Protein AF-A0A3A9FKF3-F1 (afdb_monomer)

Structure (mmCIF, N/CA/C/O backbone):
data_AF-A0A3A9FKF3-F1
#
_entry.id   AF-A0A3A9FKF3-F1
#
loop_
_atom_site.group_PDB
_atom_site.id
_atom_site.type_symbol
_atom_site.label_atom_id
_atom_site.label_alt_id
_atom_site.label_comp_id
_atom_site.label_asym_id
_atom_site.label_entity_id
_atom_site.label_seq_id
_atom_site.pdbx_PDB_ins_code
_atom_site.Cartn_x
_atom_site.Cartn_y
_atom_site.Cartn_z
_atom_site.occupancy
_atom_site.B_iso_or_equiv
_atom_site.auth_seq_id
_atom_site.auth_comp_id
_atom_site.auth_asym_id
_atom_site.auth_atom_id
_atom_site.pdbx_PDB_model_num
ATOM 1 N N . MET A 1 1 ? -1.493 -16.796 18.893 1.00 40.72 1 MET A N 1
ATOM 2 C CA . MET A 1 1 ? -1.420 -15.425 18.338 1.00 40.72 1 MET A CA 1
ATOM 3 C C . MET A 1 1 ? -0.941 -15.543 16.900 1.00 40.72 1 MET A C 1
ATOM 5 O O . MET A 1 1 ? 0.205 -15.925 16.710 1.00 40.72 1 MET A O 1
ATOM 9 N N . ARG A 1 2 ? -1.806 -15.324 15.900 1.00 45.97 2 ARG A N 1
ATOM 10 C CA . ARG A 1 2 ? -1.369 -15.277 14.492 1.00 45.97 2 ARG A CA 1
ATOM 11 C C . ARG A 1 2 ? -0.537 -14.011 14.318 1.00 45.97 2 ARG A C 1
ATOM 13 O O . ARG A 1 2 ? -1.002 -12.920 14.646 1.00 45.97 2 ARG A O 1
ATOM 20 N N . THR A 1 3 ? 0.733 -14.172 13.977 1.00 48.72 3 THR A N 1
ATOM 21 C CA . THR A 1 3 ? 1.723 -13.094 14.020 1.00 48.72 3 THR A CA 1
ATOM 22 C C . THR A 1 3 ? 1.477 -12.097 12.892 1.00 48.72 3 THR A C 1
ATOM 24 O O . THR A 1 3 ? 1.024 -12.459 11.809 1.00 48.72 3 THR A O 1
ATOM 27 N N . ALA A 1 4 ? 1.839 -10.830 13.124 1.00 55.78 4 ALA A N 1
ATOM 28 C CA . ALA A 1 4 ? 1.794 -9.744 12.136 1.00 55.78 4 ALA A CA 1
ATOM 29 C C . ALA A 1 4 ? 2.476 -10.084 10.783 1.00 55.78 4 ALA A C 1
ATOM 31 O O . ALA A 1 4 ? 2.303 -9.417 9.770 1.00 55.78 4 ALA A O 1
ATOM 32 N N . LYS A 1 5 ? 3.297 -11.134 10.789 1.00 54.75 5 LYS A N 1
ATOM 33 C CA . LYS A 1 5 ? 4.161 -11.558 9.698 1.00 54.75 5 LYS A CA 1
ATOM 34 C C . LYS A 1 5 ? 3.441 -12.405 8.642 1.00 54.75 5 LYS A C 1
ATOM 36 O O . LYS A 1 5 ? 3.801 -12.322 7.475 1.00 54.75 5 LYS A O 1
ATOM 41 N N . GLU A 1 6 ? 2.428 -13.188 9.024 1.00 64.94 6 GLU A N 1
ATOM 42 C CA . GLU A 1 6 ? 1.801 -14.176 8.124 1.00 64.94 6 GLU A CA 1
ATOM 43 C C . GLU A 1 6 ? 0.931 -13.527 7.040 1.00 64.94 6 GLU A C 1
ATOM 45 O O . GLU A 1 6 ? 0.933 -13.956 5.888 1.00 64.94 6 GLU A O 1
ATOM 50 N N . TRP A 1 7 ? 0.203 -12.462 7.379 1.00 72.75 7 TRP A N 1
ATOM 51 C CA . TRP A 1 7 ? -0.658 -11.774 6.413 1.00 72.75 7 TRP A CA 1
ATOM 52 C C . TRP A 1 7 ? 0.134 -10.928 5.426 1.00 72.75 7 TRP A C 1
ATOM 54 O O . TRP A 1 7 ? -0.280 -10.808 4.278 1.00 72.75 7 TRP A O 1
ATOM 64 N N . LYS A 1 8 ? 1.286 -10.392 5.837 1.00 75.88 8 LYS A N 1
ATOM 65 C CA . LYS A 1 8 ? 2.133 -9.584 4.960 1.00 75.88 8 LYS A CA 1
ATOM 66 C C . LYS A 1 8 ? 2.614 -10.377 3.748 1.00 75.88 8 LYS A C 1
ATOM 68 O O . LYS A 1 8 ? 2.475 -9.890 2.632 1.00 75.88 8 LYS A O 1
ATOM 73 N N . GLU A 1 9 ? 3.123 -11.592 3.953 1.00 81.31 9 GLU A N 1
ATOM 74 C CA . GLU A 1 9 ? 3.604 -12.415 2.836 1.00 81.31 9 GLU A CA 1
ATOM 75 C C . GLU A 1 9 ? 2.449 -12.853 1.933 1.00 81.31 9 GLU A C 1
ATOM 77 O O . GLU A 1 9 ? 2.539 -12.751 0.714 1.00 81.31 9 GLU A O 1
ATOM 82 N N . LYS A 1 10 ? 1.315 -13.242 2.528 1.00 84.44 10 LYS A N 1
ATOM 83 C CA . LYS A 1 10 ? 0.116 -13.606 1.768 1.00 84.44 10 LYS A CA 1
ATOM 84 C C . LYS A 1 10 ? -0.383 -12.452 0.896 1.00 84.44 10 LYS A C 1
ATOM 86 O O . LYS A 1 10 ? -0.703 -12.657 -0.266 1.00 84.44 10 LYS A O 1
ATOM 91 N N . TRP A 1 11 ? -0.456 -11.245 1.450 1.00 86.88 11 TRP A N 1
ATOM 92 C CA . TRP A 1 11 ? -0.938 -10.076 0.713 1.00 86.88 11 TRP A CA 1
ATOM 93 C C . TRP A 1 11 ? 0.064 -9.629 -0.338 1.00 86.88 11 TRP A C 1
ATOM 95 O O . TRP A 1 11 ? -0.342 -9.191 -1.403 1.00 86.88 11 TRP A O 1
ATOM 105 N N . ARG A 1 12 ? 1.362 -9.767 -0.068 1.00 85.81 12 ARG A N 1
ATOM 106 C CA . ARG A 1 12 ? 2.406 -9.517 -1.059 1.00 85.81 12 ARG A CA 1
ATOM 107 C C . ARG A 1 12 ? 2.259 -10.444 -2.264 1.00 85.81 12 ARG A C 1
ATOM 109 O O . ARG A 1 12 ? 2.284 -9.951 -3.384 1.00 85.81 12 ARG A O 1
ATOM 116 N N . LEU A 1 13 ? 2.081 -11.747 -2.037 1.00 86.19 13 LEU A N 1
ATOM 117 C CA . LEU A 1 13 ? 1.827 -12.709 -3.113 1.00 86.19 13 LEU A CA 1
ATOM 118 C C . LEU A 1 13 ? 0.548 -12.358 -3.878 1.00 86.19 13 LEU A C 1
ATOM 120 O O . LEU A 1 13 ? 0.574 -12.312 -5.097 1.00 86.19 13 LEU A O 1
ATOM 124 N N . GLU A 1 14 ? -0.528 -12.008 -3.172 1.00 88.75 14 GLU A N 1
ATOM 125 C CA . GLU A 1 14 ? -1.793 -11.608 -3.801 1.00 88.75 14 GLU A CA 1
ATOM 126 C C . GLU A 1 14 ? -1.655 -10.324 -4.641 1.00 88.75 14 GLU A C 1
ATOM 128 O O . GLU A 1 14 ? -2.292 -10.202 -5.683 1.00 88.75 14 GLU A O 1
ATOM 133 N N . VAL A 1 15 ? -0.816 -9.366 -4.222 1.00 88.31 15 VAL A N 1
ATOM 134 C CA . VAL A 1 15 ? -0.494 -8.184 -5.038 1.00 88.31 15 VAL A CA 1
ATOM 135 C C . VAL A 1 15 ? 0.258 -8.608 -6.303 1.00 88.31 15 VAL A C 1
ATOM 137 O O . VAL A 1 15 ? -0.131 -8.198 -7.390 1.00 88.31 15 VAL A O 1
ATOM 140 N N . LEU A 1 16 ? 1.294 -9.443 -6.172 1.00 84.94 16 LEU A N 1
ATOM 141 C CA . LEU A 1 16 ? 2.102 -9.909 -7.304 1.00 84.94 16 LEU A CA 1
ATOM 142 C C . LEU A 1 16 ? 1.288 -10.741 -8.304 1.00 84.94 16 LEU A C 1
ATOM 144 O O . LEU A 1 16 ? 1.456 -10.562 -9.499 1.00 84.94 16 LEU A O 1
ATOM 148 N N . GLU A 1 17 ? 0.381 -11.602 -7.835 1.00 86.56 17 GLU A N 1
ATOM 149 C CA . GLU A 1 17 ? -0.522 -12.387 -8.693 1.00 86.56 17 GLU A CA 1
ATOM 150 C C . GLU A 1 17 ? -1.507 -11.514 -9.480 1.00 86.56 17 GLU A C 1
ATOM 152 O O . GLU A 1 17 ? -1.946 -11.896 -10.563 1.00 86.56 17 GLU A O 1
ATOM 157 N N . ARG A 1 18 ? -1.886 -10.352 -8.933 1.00 86.12 18 ARG A N 1
ATOM 158 C CA . ARG A 1 18 ? -2.775 -9.391 -9.604 1.00 86.12 18 ARG A CA 1
ATOM 159 C C . ARG A 1 18 ? -2.033 -8.437 -10.534 1.00 86.12 18 ARG A C 1
ATOM 161 O O . ARG A 1 18 ? -2.683 -7.781 -11.346 1.00 86.12 18 ARG A O 1
ATOM 168 N N . MET A 1 19 ? -0.717 -8.331 -10.394 1.00 84.75 19 MET A N 1
ATOM 169 C CA . MET A 1 19 ? 0.126 -7.501 -11.242 1.00 84.75 19 MET A CA 1
ATOM 170 C C . MET A 1 19 ? 0.573 -8.288 -12.471 1.00 84.75 19 MET A C 1
ATOM 172 O O . MET A 1 19 ? 0.956 -9.452 -12.386 1.00 84.75 19 MET A O 1
ATOM 176 N N . ASP A 1 20 ? 0.576 -7.626 -13.622 1.00 77.94 20 ASP A N 1
ATOM 177 C CA . ASP A 1 20 ? 1.186 -8.179 -14.824 1.00 77.94 20 ASP A CA 1
ATOM 178 C C . ASP A 1 20 ? 2.697 -7.917 -14.793 1.00 77.94 20 ASP A C 1
ATOM 180 O O . ASP A 1 20 ? 3.157 -6.842 -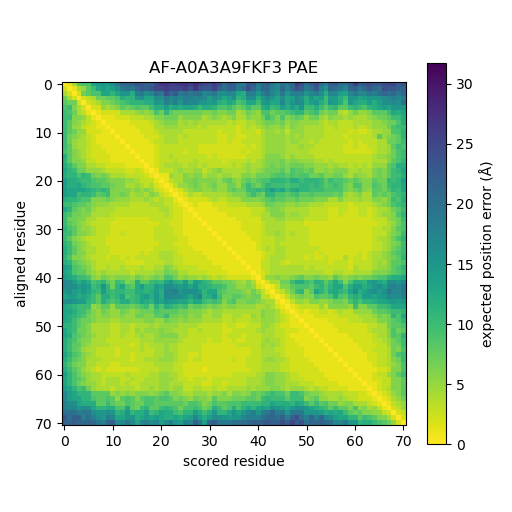15.168 1.00 77.94 20 ASP A O 1
ATOM 184 N N . LEU A 1 21 ? 3.466 -8.897 -14.314 1.00 75.12 21 LEU A N 1
ATOM 185 C CA . LEU A 1 21 ? 4.931 -8.824 -14.233 1.00 75.12 21 LEU A CA 1
ATOM 186 C C . LEU A 1 21 ? 5.627 -9.024 -15.594 1.00 75.12 21 LEU A C 1
ATOM 188 O O . LEU A 1 21 ? 6.853 -9.026 -15.656 1.00 75.12 21 LEU A O 1
ATOM 192 N N . SER A 1 22 ? 4.875 -9.225 -16.685 1.00 77.00 22 SER A N 1
ATOM 193 C CA . SER A 1 22 ? 5.446 -9.301 -18.040 1.00 77.00 22 SER A CA 1
ATOM 194 C C . SER A 1 22 ? 5.789 -7.928 -18.632 1.00 77.00 22 SER A C 1
ATOM 196 O O . SER A 1 22 ? 6.431 -7.848 -19.681 1.00 77.00 22 SER A O 1
ATOM 198 N N . ARG A 1 23 ? 5.379 -6.851 -17.953 1.00 81.06 23 ARG A N 1
ATOM 199 C CA . ARG A 1 23 ? 5.603 -5.454 -18.333 1.00 81.06 23 ARG A CA 1
ATOM 200 C C . ARG A 1 23 ? 6.186 -4.654 -17.172 1.00 81.06 23 ARG A C 1
ATOM 202 O O . ARG A 1 23 ? 6.061 -5.051 -16.017 1.00 81.06 23 ARG A O 1
ATOM 209 N N . ASP A 1 24 ? 6.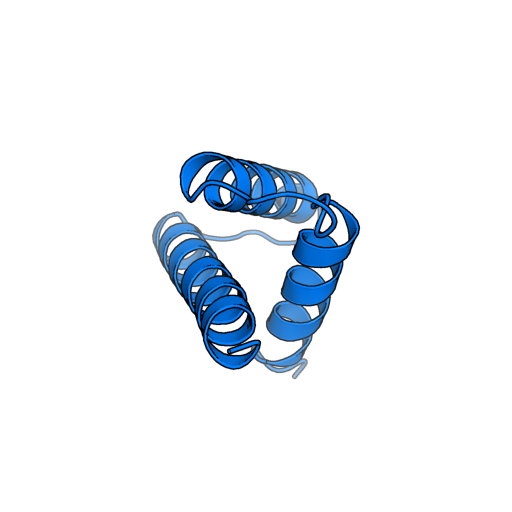729 -3.480 -17.484 1.00 78.81 24 ASP A N 1
ATOM 210 C CA . ASP A 1 24 ? 7.096 -2.501 -16.463 1.00 78.81 24 ASP A CA 1
ATOM 211 C C . ASP A 1 24 ? 5.854 -2.071 -15.687 1.00 78.81 24 ASP A C 1
ATOM 213 O O . ASP A 1 24 ? 4.930 -1.461 -16.238 1.00 78.81 24 ASP A O 1
ATOM 217 N N . VAL A 1 25 ? 5.841 -2.378 -14.391 1.00 83.56 25 VAL A N 1
ATOM 218 C CA . VAL A 1 25 ? 4.760 -1.948 -13.511 1.00 83.56 25 VAL A CA 1
ATOM 219 C C . VAL A 1 25 ? 5.126 -0.617 -12.868 1.00 83.56 25 VAL A C 1
ATOM 221 O O . VAL A 1 25 ? 6.165 -0.465 -12.220 1.00 83.56 25 VAL A O 1
ATOM 224 N N . SER A 1 26 ? 4.263 0.378 -13.062 1.00 86.44 26 SER A N 1
ATOM 225 C CA . SER A 1 26 ? 4.465 1.707 -12.495 1.00 86.44 26 SER A CA 1
ATOM 226 C C . SER A 1 26 ? 4.231 1.705 -10.982 1.00 86.44 26 SER A C 1
ATOM 228 O O . SER A 1 26 ? 3.484 0.889 -10.438 1.00 86.44 26 SER A O 1
ATOM 230 N N . ASP A 1 27 ? 4.831 2.675 -10.288 1.00 87.62 27 ASP A N 1
ATOM 231 C CA . ASP A 1 27 ? 4.583 2.870 -8.854 1.00 87.62 27 ASP A CA 1
ATOM 232 C C . ASP A 1 27 ? 3.102 3.074 -8.540 1.00 87.62 27 ASP A C 1
ATOM 234 O O 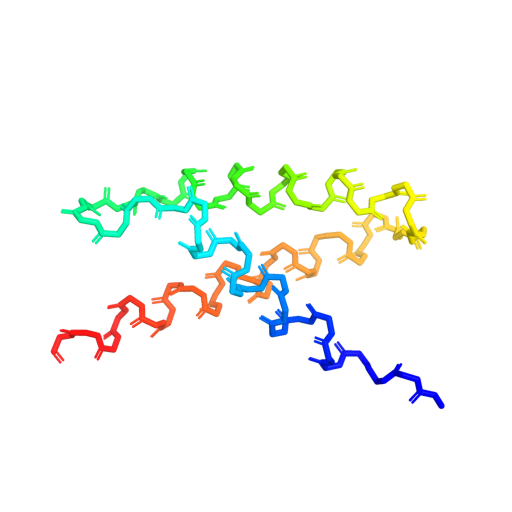. ASP A 1 27 ? 2.604 2.591 -7.523 1.00 87.62 27 ASP A O 1
ATOM 238 N N . GLU A 1 28 ? 2.403 3.792 -9.415 1.00 88.94 28 GLU A N 1
ATOM 239 C CA . GLU A 1 28 ? 0.980 4.074 -9.279 1.00 88.94 28 GLU A CA 1
ATOM 240 C C . GLU A 1 28 ? 0.159 2.786 -9.324 1.00 88.94 28 GLU A C 1
ATOM 242 O O . GLU A 1 28 ? -0.653 2.548 -8.434 1.00 88.94 28 GLU A O 1
ATOM 247 N N . GLU A 1 29 ? 0.445 1.898 -10.273 1.00 88.19 29 GLU A N 1
ATOM 248 C CA . GLU A 1 29 ? -0.276 0.636 -10.427 1.00 88.19 29 GLU A CA 1
ATOM 249 C C . GLU A 1 29 ? -0.037 -0.323 -9.249 1.00 88.19 29 GLU A C 1
ATOM 251 O O . GLU A 1 29 ? -0.973 -0.969 -8.757 1.00 88.19 29 GLU A O 1
ATOM 256 N N . ILE A 1 30 ? 1.191 -0.354 -8.714 1.00 88.88 30 ILE A N 1
ATOM 257 C CA . ILE A 1 30 ? 1.509 -1.076 -7.472 1.00 88.88 30 ILE A CA 1
ATOM 258 C C . ILE A 1 30 ? 0.666 -0.518 -6.319 1.00 88.88 30 ILE A C 1
ATOM 260 O O 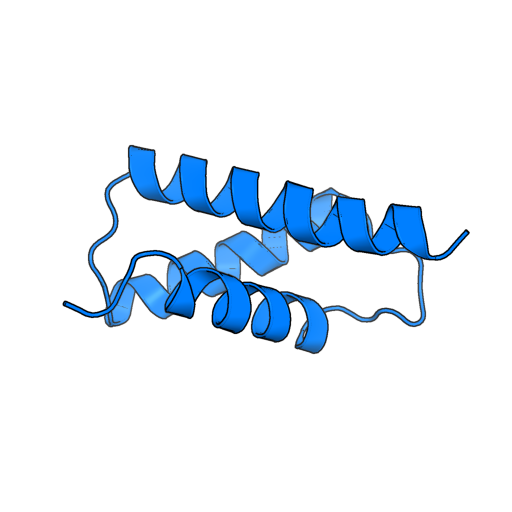. ILE A 1 30 ? 0.034 -1.273 -5.574 1.00 88.88 30 ILE A O 1
ATOM 264 N N . MET A 1 31 ? 0.647 0.809 -6.156 1.00 89.38 31 MET A N 1
ATOM 265 C CA . MET A 1 31 ? -0.094 1.468 -5.081 1.00 89.38 31 MET A CA 1
ATOM 266 C C . MET A 1 31 ? -1.604 1.232 -5.187 1.00 89.38 31 MET A C 1
ATOM 268 O O . MET A 1 31 ? -2.238 0.933 -4.171 1.00 89.38 31 MET A O 1
ATOM 272 N N . GLU A 1 32 ? -2.174 1.308 -6.389 1.00 91.50 32 GLU A N 1
ATOM 273 C CA . GLU A 1 32 ? -3.591 1.032 -6.629 1.00 91.50 32 GLU A CA 1
ATOM 274 C C . GLU A 1 32 ? -3.956 -0.416 -6.297 1.00 91.50 32 GLU A C 1
ATOM 276 O O . GLU A 1 32 ? -4.972 -0.673 -5.642 1.00 91.50 32 GLU A O 1
ATOM 281 N N . THR A 1 33 ? -3.116 -1.371 -6.699 1.00 91.06 33 THR A N 1
ATOM 282 C CA . THR A 1 33 ? -3.343 -2.799 -6.439 1.00 91.06 33 THR A CA 1
ATOM 283 C C . THR A 1 33 ? -3.310 -3.100 -4.941 1.00 91.06 33 THR A C 1
ATOM 285 O O . THR A 1 33 ? -4.205 -3.769 -4.413 1.00 91.06 33 THR A O 1
ATOM 288 N N . ILE A 1 34 ? -2.331 -2.537 -4.226 1.00 90.25 34 ILE A N 1
ATOM 289 C CA . ILE A 1 34 ? -2.242 -2.629 -2.764 1.00 90.25 34 ILE A CA 1
ATOM 290 C C . ILE A 1 34 ? -3.494 -2.039 -2.106 1.00 90.25 34 ILE A C 1
ATOM 292 O O . ILE A 1 34 ? -4.047 -2.639 -1.182 1.00 90.25 34 ILE A O 1
ATOM 296 N N . ASP A 1 35 ? -3.968 -0.883 -2.572 1.00 89.44 35 ASP A N 1
ATOM 297 C CA . ASP A 1 35 ? -5.147 -0.235 -2.002 1.00 89.44 35 ASP A CA 1
ATOM 298 C C . ASP A 1 35 ? -6.428 -1.028 -2.211 1.00 89.44 35 ASP A C 1
ATOM 300 O O . ASP A 1 35 ? -7.235 -1.125 -1.278 1.00 89.44 35 ASP A O 1
ATOM 304 N N . ARG A 1 36 ? -6.590 -1.657 -3.377 1.00 89.69 36 ARG A N 1
ATOM 305 C CA . ARG A 1 36 ? -7.695 -2.588 -3.636 1.00 89.69 36 ARG A CA 1
ATOM 306 C C . ARG A 1 36 ? -7.656 -3.772 -2.677 1.00 89.69 36 ARG A C 1
ATOM 308 O O . ARG A 1 36 ? -8.668 -4.050 -2.037 1.00 89.69 36 ARG A O 1
ATOM 315 N N . ILE A 1 37 ? -6.495 -4.396 -2.477 1.00 88.69 37 ILE A N 1
ATOM 316 C CA . ILE A 1 37 ? -6.358 -5.512 -1.528 1.00 88.69 37 ILE A CA 1
ATOM 317 C C . ILE A 1 37 ? -6.671 -5.055 -0.101 1.00 88.69 37 ILE A C 1
ATOM 319 O O . ILE A 1 37 ? -7.484 -5.680 0.578 1.00 88.69 37 ILE A O 1
ATOM 323 N N . ILE A 1 38 ? -6.119 -3.925 0.356 1.00 85.44 38 ILE A N 1
ATOM 324 C CA . ILE A 1 38 ? -6.430 -3.383 1.687 1.00 85.44 38 ILE A CA 1
ATOM 325 C C . ILE A 1 38 ? -7.941 -3.148 1.829 1.00 85.44 38 ILE A C 1
ATOM 327 O O . ILE A 1 38 ? -8.505 -3.472 2.873 1.00 85.44 38 ILE A O 1
ATOM 331 N N . LEU A 1 39 ? -8.604 -2.585 0.811 1.00 85.25 39 LEU A N 1
ATOM 332 C CA . LEU A 1 39 ? -10.049 -2.332 0.801 1.00 85.25 39 LEU A CA 1
ATOM 333 C C . LEU A 1 39 ? -10.880 -3.614 0.868 1.00 85.25 39 LEU A C 1
ATOM 335 O O . LEU A 1 39 ? -11.834 -3.662 1.644 1.00 85.25 39 LEU A O 1
ATOM 339 N N . GLU A 1 40 ? -10.519 -4.641 0.107 1.00 84.88 40 GLU A N 1
ATOM 340 C CA . GLU A 1 40 ? -11.205 -5.936 0.107 1.00 84.88 40 GLU A CA 1
ATOM 341 C C . GLU A 1 40 ? -11.089 -6.627 1.471 1.00 84.88 40 GLU A C 1
ATOM 343 O O . GLU A 1 40 ? -12.083 -7.102 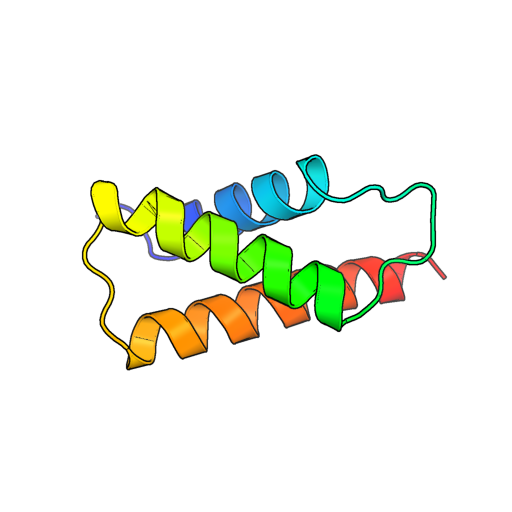2.023 1.00 84.88 40 GLU A O 1
ATOM 348 N N . LYS A 1 41 ? -9.899 -6.583 2.080 1.00 76.25 41 LYS A N 1
ATOM 349 C CA . LYS A 1 41 ? -9.636 -7.201 3.387 1.00 76.25 41 LYS A CA 1
ATOM 350 C C . LYS A 1 41 ? -10.230 -6.422 4.566 1.00 76.25 41 LYS A C 1
ATOM 352 O O . LYS A 1 41 ? -10.355 -6.992 5.649 1.00 76.25 41 LYS A O 1
ATOM 357 N N . LYS A 1 42 ? -10.683 -5.167 4.386 1.00 65.06 42 LYS A N 1
ATOM 358 C CA . LYS A 1 42 ? -11.444 -4.428 5.427 1.00 65.06 42 LYS A CA 1
ATOM 359 C C . LYS A 1 42 ? -12.714 -5.156 5.861 1.00 65.06 42 LYS A C 1
ATOM 361 O O . LYS A 1 42 ? -13.192 -4.897 6.960 1.00 65.06 42 LYS A O 1
ATOM 366 N N . LYS A 1 43 ? -13.274 -6.020 5.006 1.00 63.72 43 LYS A N 1
ATOM 367 C CA . LYS A 1 43 ? -14.452 -6.829 5.347 1.00 63.72 43 LYS A CA 1
ATOM 368 C C . LYS A 1 43 ? -14.131 -7.949 6.344 1.00 63.72 43 LYS A C 1
ATOM 370 O O . LYS A 1 43 ? -15.034 -8.407 7.031 1.00 63.72 43 LYS A O 1
ATOM 375 N N . GLU A 1 44 ? -12.866 -8.354 6.441 1.00 64.12 44 GLU A N 1
ATOM 376 C CA . GLU A 1 44 ? -12.406 -9.442 7.312 1.00 64.12 44 GLU A CA 1
ATOM 377 C C . GLU A 1 44 ? -11.646 -8.928 8.546 1.00 64.12 44 GLU A C 1
ATOM 379 O O . GLU A 1 44 ? -11.668 -9.574 9.592 1.00 64.12 44 GLU A O 1
ATOM 384 N N . VAL A 1 45 ? -10.980 -7.766 8.451 1.00 66.44 45 VAL A N 1
ATOM 385 C CA . VAL A 1 45 ? -10.145 -7.207 9.525 1.00 66.44 45 VAL A CA 1
ATOM 386 C C . VAL A 1 45 ? -10.287 -5.681 9.608 1.00 66.44 45 VAL A C 1
ATOM 388 O O . VAL A 1 45 ? -10.079 -4.951 8.634 1.00 66.44 45 VAL A O 1
ATOM 391 N N . TYR A 1 46 ? -10.594 -5.171 10.805 1.00 70.06 46 TYR A N 1
ATOM 392 C CA . TYR A 1 46 ? -10.610 -3.734 11.077 1.00 70.06 46 TYR A CA 1
ATOM 393 C C . TYR A 1 46 ? -9.183 -3.191 11.203 1.00 70.06 46 TYR A C 1
ATOM 395 O O . TYR A 1 46 ? -8.534 -3.363 12.22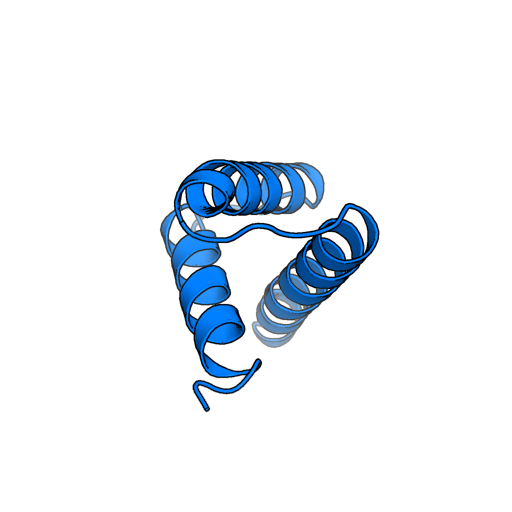7 1.00 70.06 46 TYR A O 1
ATOM 403 N N . PHE A 1 47 ? -8.721 -2.479 10.174 1.00 74.38 47 PHE A N 1
ATOM 404 C CA . PHE A 1 47 ? -7.483 -1.694 10.233 1.00 74.38 47 PHE A CA 1
ATOM 405 C C . PHE A 1 47 ? -7.774 -0.219 10.488 1.00 74.38 47 PHE A C 1
ATOM 407 O O . PHE A 1 47 ? -8.597 0.387 9.785 1.00 74.38 47 PHE A O 1
ATOM 414 N N . THR A 1 48 ? -7.032 0.383 11.411 1.00 83.25 48 THR A N 1
ATOM 415 C CA . THR A 1 48 ? -6.983 1.834 11.605 1.00 83.25 48 THR A CA 1
ATOM 416 C C . THR A 1 48 ? -6.341 2.534 10.401 1.00 83.25 48 THR A C 1
ATOM 418 O O . THR A 1 48 ? -5.629 1.936 9.593 1.00 83.25 48 THR A O 1
ATOM 421 N N . ILE A 1 49 ? -6.558 3.847 10.270 1.00 82.00 49 ILE A N 1
ATOM 422 C CA . ILE A 1 49 ? -5.947 4.657 9.198 1.00 82.00 49 ILE A CA 1
ATOM 423 C C . ILE A 1 49 ? -4.411 4.584 9.249 1.00 82.00 49 ILE A C 1
ATOM 425 O O . ILE A 1 49 ? -3.762 4.534 8.203 1.00 82.00 49 ILE A O 1
ATOM 429 N N . LYS A 1 50 ? -3.830 4.558 10.456 1.00 84.19 50 LYS A N 1
ATOM 430 C CA . LYS A 1 50 ? -2.377 4.459 10.649 1.00 84.19 50 LYS A CA 1
ATOM 431 C C . LYS A 1 50 ? -1.840 3.113 10.170 1.00 84.19 50 LYS A C 1
ATOM 433 O O . LYS A 1 50 ? -0.868 3.092 9.422 1.00 84.19 50 LYS A O 1
ATOM 438 N N . GLU A 1 51 ? -2.501 2.017 10.534 1.00 83.62 51 GLU A N 1
ATOM 439 C CA . GLU A 1 51 ? -2.104 0.674 10.097 1.00 83.62 51 GLU A CA 1
ATOM 440 C C . GLU A 1 51 ? -2.201 0.532 8.583 1.00 83.62 51 GLU A C 1
ATOM 442 O O . GLU A 1 51 ? -1.261 0.058 7.964 1.00 83.62 51 GLU A O 1
ATOM 447 N N . ARG A 1 52 ? -3.268 1.036 7.952 1.00 83.81 52 ARG A N 1
ATOM 448 C CA . ARG A 1 52 ? -3.394 1.003 6.484 1.00 83.81 52 ARG A CA 1
ATOM 449 C C . ARG A 1 52 ? -2.235 1.707 5.791 1.00 83.81 52 ARG A C 1
ATOM 451 O O . ARG A 1 52 ? -1.685 1.172 4.836 1.00 83.81 52 ARG A O 1
ATOM 458 N N . LYS A 1 53 ? -1.844 2.888 6.283 1.00 87.12 53 LYS A N 1
ATOM 459 C CA . LYS A 1 53 ? -0.687 3.617 5.745 1.00 87.12 53 LYS A CA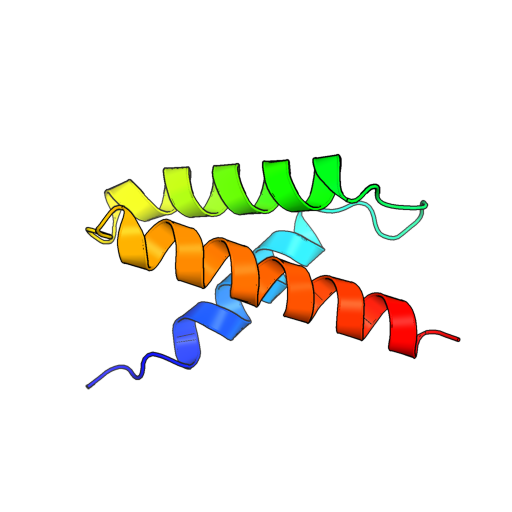 1
ATOM 460 C C . LYS A 1 53 ? 0.610 2.829 5.921 1.00 87.12 53 LYS A C 1
ATOM 462 O O . LYS A 1 53 ? 1.423 2.809 5.002 1.00 87.12 53 LYS A O 1
ATOM 467 N N . LEU A 1 54 ? 0.794 2.185 7.073 1.00 86.62 54 LEU A N 1
ATOM 468 C CA . LEU A 1 54 ? 1.974 1.367 7.336 1.00 86.62 54 LEU A CA 1
ATOM 469 C C . LEU A 1 54 ? 2.021 0.144 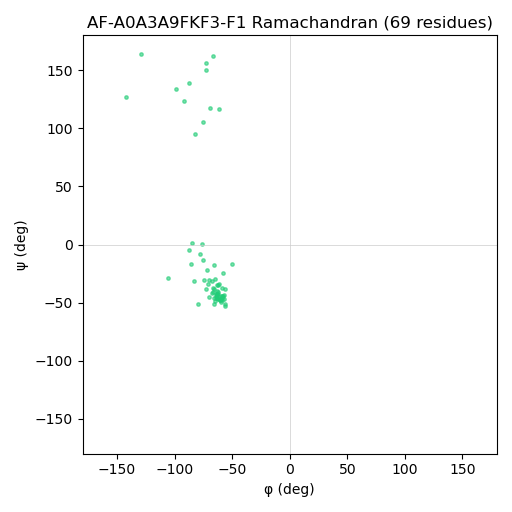6.414 1.00 86.62 54 LEU A C 1
ATOM 471 O O . 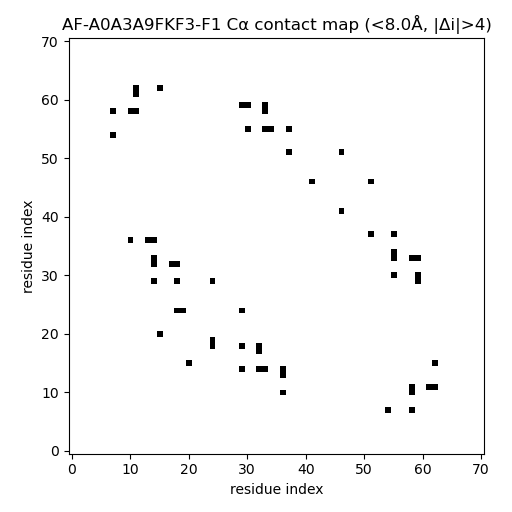LEU A 1 54 ? 3.016 -0.052 5.729 1.00 86.62 54 LEU A O 1
ATOM 475 N N . ILE A 1 55 ? 0.931 -0.620 6.341 1.00 85.88 55 ILE A N 1
ATOM 476 C CA . ILE A 1 55 ? 0.807 -1.819 5.503 1.00 85.88 55 ILE A CA 1
ATOM 477 C C . ILE A 1 55 ? 1.041 -1.468 4.037 1.00 85.88 55 ILE A C 1
ATOM 479 O O . ILE A 1 55 ? 1.825 -2.135 3.367 1.00 85.88 55 ILE A O 1
ATOM 483 N N . ARG A 1 56 ? 0.423 -0.381 3.560 1.00 88.50 56 ARG A N 1
ATOM 484 C CA . ARG A 1 56 ? 0.623 0.117 2.198 1.00 88.50 56 ARG A CA 1
ATOM 485 C C . ARG A 1 56 ? 2.095 0.385 1.912 1.00 88.50 56 ARG A C 1
ATOM 487 O O . ARG A 1 56 ? 2.630 -0.108 0.926 1.00 88.50 56 ARG A O 1
ATOM 494 N N . LYS A 1 57 ? 2.748 1.140 2.801 1.00 89.31 57 LYS A N 1
ATOM 495 C CA . LYS A 1 57 ? 4.169 1.479 2.692 1.00 89.31 57 LYS A CA 1
ATOM 496 C C . LYS A 1 57 ? 5.029 0.213 2.673 1.00 89.31 57 LYS A C 1
ATOM 498 O O . LYS A 1 57 ? 5.893 0.068 1.818 1.00 89.31 57 LYS A O 1
ATOM 503 N N . GLU A 1 58 ? 4.785 -0.714 3.592 1.00 88.69 58 GLU A N 1
ATOM 504 C CA . GLU A 1 58 ? 5.564 -1.944 3.697 1.00 88.69 58 GLU A CA 1
ATOM 505 C C . GLU A 1 58 ? 5.396 -2.886 2.502 1.00 88.69 58 GLU A C 1
ATOM 507 O O . GLU A 1 58 ? 6.386 -3.473 2.067 1.00 88.69 58 GLU A O 1
ATOM 512 N N . LEU A 1 59 ? 4.178 -3.039 1.976 1.00 88.75 59 LEU A N 1
ATOM 513 C CA . LEU A 1 59 ? 3.919 -3.853 0.787 1.00 88.75 59 LEU A CA 1
ATOM 514 C C . LEU A 1 59 ? 4.615 -3.263 -0.435 1.00 88.75 59 LEU A C 1
ATOM 516 O O . LEU A 1 59 ? 5.330 -3.984 -1.124 1.00 88.75 59 LEU A O 1
ATOM 520 N N . PHE A 1 60 ? 4.492 -1.949 -0.634 1.00 90.00 60 PHE A N 1
ATOM 521 C CA . PHE A 1 60 ? 5.141 -1.245 -1.734 1.00 90.00 60 PHE A CA 1
ATOM 522 C C . PHE A 1 60 ? 6.660 -1.460 -1.731 1.00 90.00 60 PHE A C 1
ATOM 524 O O . PHE A 1 60 ? 7.216 -1.943 -2.715 1.00 90.00 60 PHE A O 1
ATOM 531 N N . TYR A 1 61 ? 7.333 -1.205 -0.600 1.00 87.50 61 TYR A N 1
ATOM 532 C CA . TYR A 1 61 ? 8.779 -1.435 -0.505 1.00 87.50 61 TYR A CA 1
ATOM 533 C C . TYR A 1 61 ? 9.156 -2.904 -0.690 1.00 87.50 61 TYR A C 1
ATOM 535 O O . TYR A 1 61 ? 10.209 -3.197 -1.244 1.00 87.50 61 TYR A O 1
ATOM 543 N N . SER A 1 62 ? 8.322 -3.837 -0.231 1.00 85.94 62 SER A N 1
ATOM 544 C CA . SER A 1 62 ? 8.585 -5.270 -0.377 1.00 85.94 62 SER A CA 1
ATOM 545 C C . SER A 1 62 ? 8.474 -5.759 -1.824 1.00 85.94 62 SER A C 1
ATOM 547 O O . SER A 1 62 ? 9.143 -6.731 -2.183 1.00 85.94 62 SER A O 1
ATOM 549 N N . ILE A 1 63 ? 7.617 -5.126 -2.626 1.00 84.69 63 ILE A N 1
ATOM 550 C CA . ILE A 1 63 ? 7.438 -5.417 -4.053 1.00 84.69 63 ILE A CA 1
ATOM 551 C C . ILE A 1 63 ? 8.560 -4.754 -4.849 1.00 84.69 63 ILE A C 1
ATOM 553 O O . ILE A 1 63 ? 9.295 -5.447 -5.541 1.00 84.69 63 ILE A O 1
ATOM 557 N N . ARG A 1 64 ? 8.804 -3.454 -4.644 1.00 83.69 64 ARG A N 1
ATOM 558 C CA . ARG A 1 64 ? 9.898 -2.729 -5.312 1.00 83.69 64 ARG A CA 1
ATOM 559 C C . ARG A 1 64 ? 11.291 -3.257 -4.989 1.00 83.69 64 ARG A C 1
ATOM 561 O O . ARG A 1 64 ? 12.165 -3.241 -5.842 1.00 83.69 64 ARG A O 1
ATOM 568 N N . LYS A 1 65 ? 11.521 -3.753 -3.770 1.00 80.19 65 LYS A N 1
ATOM 569 C CA . LYS A 1 65 ? 12.792 -4.409 -3.429 1.00 80.19 65 LYS A CA 1
ATOM 570 C C . LYS A 1 65 ? 12.983 -5.732 -4.182 1.00 80.19 65 LYS A C 1
ATOM 572 O O . LYS A 1 65 ? 14.118 -6.114 -4.426 1.00 80.19 65 LYS A O 1
ATOM 577 N N . LEU A 1 66 ? 11.896 -6.444 -4.486 1.00 71.56 66 LEU A N 1
ATOM 578 C CA . LEU A 1 66 ? 11.929 -7.668 -5.293 1.00 71.56 66 LEU A CA 1
ATOM 579 C C . LEU A 1 66 ? 12.266 -7.342 -6.751 1.00 71.56 66 LEU A C 1
ATOM 581 O O . LEU A 1 66 ? 13.131 -7.987 -7.322 1.00 71.56 66 LEU A O 1
ATOM 585 N N . ASP A 1 67 ? 11.622 -6.304 -7.281 1.00 68.19 67 ASP A N 1
ATOM 586 C CA . ASP A 1 67 ? 11.840 -5.752 -8.622 1.00 68.19 67 ASP A CA 1
ATOM 587 C C . ASP A 1 67 ? 13.313 -5.335 -8.826 1.00 68.19 67 ASP A C 1
ATOM 589 O O . ASP A 1 67 ? 13.966 -5.776 -9.762 1.00 68.19 67 ASP A O 1
ATOM 593 N N . MET A 1 68 ? 13.905 -4.618 -7.859 1.00 63.97 68 MET A N 1
ATOM 594 C CA . MET A 1 68 ? 15.338 -4.258 -7.879 1.00 63.97 68 MET A CA 1
ATOM 595 C C . MET A 1 68 ? 16.310 -5.445 -7.759 1.00 63.97 68 MET A C 1
ATOM 597 O O . MET A 1 68 ? 17.496 -5.276 -8.015 1.00 63.97 68 MET A O 1
ATOM 601 N N . LEU A 1 69 ? 15.864 -6.617 -7.295 1.00 61.34 69 LEU A N 1
ATOM 602 C CA . LEU A 1 69 ? 16.711 -7.815 -7.181 1.00 61.34 69 LEU A CA 1
ATOM 603 C C . LEU A 1 69 ? 16.736 -8.646 -8.475 1.00 61.34 69 LEU A C 1
ATOM 605 O O . LEU A 1 69 ? 17.449 -9.645 -8.509 1.00 61.34 69 LEU A O 1
ATOM 609 N N . GLN A 1 70 ? 15.949 -8.283 -9.496 1.00 53.50 70 GLN A N 1
ATOM 610 C CA . GLN A 1 70 ? 15.941 -8.969 -10.793 1.00 53.50 70 GLN A CA 1
ATOM 611 C C . GLN A 1 70 ? 17.019 -8.471 -11.777 1.00 53.50 70 GLN A C 1
ATOM 613 O O . GLN A 1 70 ? 17.079 -9.008 -12.882 1.00 53.50 70 GLN A O 1
ATOM 618 N N . GLU A 1 71 ? 17.864 -7.506 -11.386 1.00 44.75 71 GLU A N 1
ATOM 619 C CA . GLU A 1 71 ? 19.050 -7.076 -12.158 1.00 44.75 71 GLU A CA 1
ATOM 620 C C . GLU A 1 71 ? 20.284 -7.969 -11.951 1.00 44.75 71 GLU A C 1
ATOM 622 O O . GLU A 1 71 ? 20.557 -8.382 -10.797 1.00 44.75 71 GLU A O 1
#

Secondary structure (DSSP, 8-state):
---HHHHHHHHHHHHHHHS-TTSPPPHHHHHHHHHHHHHHHTTTS---HHHHHHHHHHHHHHHHHHHGGG-

Sequence (71 aa):
MRTAKEWKEKWRLEVLERMDLSRDVSDEEIMETIDRIILEKKKEVYFTIKERKLIRKELFYSIRKLDMLQE

Radius of gyration: 12.31 Å; Cα contacts (8 Å, |Δi|>4): 31; chains: 1; bounding box: 34×20×37 Å

Foldseek 3Di:
DPDPPPVLVVLLVVLVVPDDPVDDDDLVNSLVSLVVSVVVCCVVDPDDPVRSVVSSVVSSCVNVVVVVVVD

Nearest PDB structures (foldseek):
  4h9q-assembly1_C  TM=4.772E-01  e=6.074E+00  Homo sapiens
  8rmp-assembly1_B  TM=3.904E-01  e=8.712E+00  Influenza A virus (A/Zhejiang/DTID-ZJU01/2013(H7N9))
  6xzp-assembly1_BP1  TM=4.175E-01  e=9.825E+00  Influenza C virus (C/Johannesburg/1/66)
  6xzr-assembly1_BP1  TM=4.181E-01  e=9.825E+00  Influenza C virus (C/Johannesburg/1/66)

Mean predicted aligned error: 6.27 Å

Solvent-accessible surface area (backbone atoms only — not comparable to full-atom values): 4336 Å² total; per-residue (Å²): 130,88,55,88,64,62,58,52,56,53,50,47,50,54,41,54,73,73,45,67,81,92,50,93,74,50,72,65,59,54,51,52,47,47,49,51,51,54,58,63,45,50,80,81,45,93,69,54,74,67,52,50,53,49,52,49,53,52,48,51,54,58,50,53,55,51,60,67,63,75,113

pLDDT: mean 78.73, std 12.57, range [40.72, 91.5]